Protein AF-K9VNP2-F1 (afdb_monomer)

Radius of gyration: 16.02 Å; Cα contacts (8 Å, |Δi|>4): 17; chains: 1; bounding box: 31×53×22 Å

Foldseek 3Di:
DPDQDLPPPPPPCVPDDDDDDDDDPVVVVVLCVVCVVVVHDSVVSVVNVVSVVVVVVVVVVVVVPDDPDD

Organism: NCBI:txid179408

Structure (mmCIF, N/CA/C/O backbone):
data_AF-K9VNP2-F1
#
_entry.id   AF-K9VNP2-F1
#
loop_
_atom_site.group_PDB
_atom_site.id
_atom_site.type_symbol
_atom_site.label_atom_id
_atom_site.label_alt_id
_atom_site.label_comp_id
_atom_site.label_asym_id
_atom_site.label_entity_id
_atom_site.label_seq_id
_atom_site.pdbx_PDB_ins_code
_atom_site.Cartn_x
_atom_site.Cartn_y
_atom_site.Cartn_z
_atom_site.occupancy
_atom_site.B_iso_or_equiv
_atom_site.auth_seq_id
_atom_site.auth_comp_id
_atom_site.auth_asym_id
_atom_site.auth_atom_id
_atom_site.pdbx_PDB_model_num
ATOM 1 N N . MET A 1 1 ? -14.331 20.952 2.919 1.00 35.56 1 MET A N 1
ATOM 2 C CA . MET A 1 1 ? -13.844 20.289 4.143 1.00 35.56 1 MET A CA 1
ATOM 3 C C . MET A 1 1 ? -13.586 18.833 3.792 1.00 35.56 1 MET A C 1
ATOM 5 O O . MET A 1 1 ? -14.549 18.100 3.621 1.00 35.56 1 MET A O 1
ATOM 9 N N . TYR A 1 2 ? -12.334 18.441 3.553 1.00 39.28 2 TYR A N 1
ATOM 10 C CA . TYR A 1 2 ? -11.984 17.025 3.419 1.00 39.28 2 TYR A CA 1
ATOM 11 C C . TYR A 1 2 ? -11.589 16.549 4.815 1.00 39.28 2 TYR A C 1
ATOM 13 O O . TYR A 1 2 ? -10.610 17.039 5.371 1.00 39.28 2 TYR A O 1
ATOM 21 N N . GLU A 1 3 ? -12.413 15.699 5.424 1.00 40.06 3 GLU A N 1
ATOM 22 C CA . GLU A 1 3 ? -12.116 15.128 6.737 1.00 40.06 3 GLU A CA 1
ATOM 23 C C . GLU A 1 3 ? -10.961 14.134 6.605 1.00 40.06 3 GLU A C 1
ATOM 25 O O . GLU A 1 3 ? -11.066 13.119 5.914 1.00 40.06 3 GLU A O 1
ATOM 30 N N . VAL A 1 4 ? -9.852 14.456 7.269 1.00 44.69 4 VAL A N 1
ATOM 31 C CA . VAL A 1 4 ? -8.674 13.600 7.397 1.00 44.69 4 VAL A CA 1
ATOM 32 C C . VAL A 1 4 ? -9.007 12.506 8.407 1.00 44.69 4 VAL A C 1
ATOM 34 O O . VAL A 1 4 ? -9.074 12.759 9.608 1.00 44.69 4 VAL A O 1
ATOM 37 N N . ASN A 1 5 ? -9.236 11.290 7.918 1.00 45.28 5 ASN A N 1
ATOM 38 C CA . ASN A 1 5 ? -9.358 10.100 8.752 1.00 45.28 5 ASN A CA 1
ATOM 39 C C . ASN A 1 5 ? -8.152 9.196 8.480 1.00 45.28 5 ASN A C 1
ATOM 41 O O . ASN A 1 5 ? -8.115 8.450 7.507 1.00 45.28 5 ASN A O 1
ATOM 45 N N . SER A 1 6 ? -7.179 9.246 9.390 1.00 47.06 6 SER A N 1
ATOM 46 C CA . SER A 1 6 ? -5.963 8.416 9.442 1.00 47.06 6 SER A CA 1
ATOM 47 C C . SER A 1 6 ? -6.230 6.930 9.732 1.00 47.06 6 SER A C 1
ATOM 49 O O . SER A 1 6 ? -5.314 6.113 9.820 1.00 47.06 6 SER A O 1
ATOM 51 N N . GLN A 1 7 ? -7.497 6.546 9.851 1.00 49.62 7 GLN A N 1
ATOM 52 C CA . GLN A 1 7 ? -7.934 5.165 9.771 1.00 49.62 7 GLN A CA 1
ATOM 53 C C . GLN A 1 7 ? -8.354 4.936 8.328 1.00 49.62 7 GLN A C 1
ATOM 55 O O . GLN A 1 7 ? -9.342 5.531 7.906 1.00 49.62 7 GLN A O 1
ATOM 60 N N . LEU A 1 8 ? -7.645 4.070 7.585 1.00 54.62 8 LEU A N 1
ATOM 61 C CA . LEU A 1 8 ? -8.217 3.492 6.367 1.00 54.62 8 LEU A CA 1
ATOM 62 C C . LEU A 1 8 ? -9.617 3.017 6.759 1.00 54.62 8 LEU A C 1
ATOM 64 O O . LEU A 1 8 ? -9.713 2.083 7.568 1.00 54.62 8 LEU A O 1
ATOM 68 N N . PRO A 1 9 ? -10.691 3.663 6.275 1.00 55.22 9 PRO A N 1
ATOM 69 C CA . PRO A 1 9 ? -12.009 3.227 6.656 1.00 55.22 9 PRO A CA 1
ATOM 70 C C . PRO A 1 9 ? -12.100 1.789 6.167 1.00 55.22 9 PRO A C 1
ATOM 72 O O . PRO A 1 9 ? -11.561 1.458 5.105 1.00 55.22 9 PRO A O 1
ATOM 75 N N . ASN A 1 10 ? -12.715 0.914 6.960 1.00 57.59 10 ASN A N 1
ATOM 76 C CA . ASN A 1 10 ? -13.010 -0.450 6.541 1.00 57.59 10 ASN A CA 1
ATOM 77 C C . ASN A 1 10 ? -14.084 -0.382 5.437 1.00 57.59 10 ASN A C 1
ATOM 79 O O . ASN A 1 10 ? -15.251 -0.717 5.635 1.00 57.59 10 ASN A O 1
ATOM 83 N N . LEU A 1 11 ? -13.708 0.204 4.297 1.00 61.19 11 LEU A N 1
ATOM 84 C CA . LEU A 1 11 ? -14.543 0.431 3.145 1.00 61.19 11 LEU A CA 1
ATOM 85 C C . LEU A 1 11 ? -14.730 -0.938 2.516 1.00 61.19 11 LEU A C 1
ATOM 87 O O . LEU A 1 11 ? -13.743 -1.597 2.175 1.00 61.19 11 LEU A O 1
ATOM 91 N N . PRO A 1 12 ? -15.980 -1.385 2.338 1.00 67.56 12 PRO A N 1
ATOM 92 C CA . PRO A 1 12 ? -16.216 -2.641 1.660 1.00 67.56 12 PRO A CA 1
ATOM 93 C C . PRO A 1 12 ? -15.582 -2.560 0.268 1.00 67.56 12 PRO A C 1
ATOM 95 O O . PRO A 1 12 ? -15.701 -1.533 -0.399 1.00 67.56 12 PRO A O 1
ATOM 98 N N . ALA A 1 13 ? -14.931 -3.639 -0.178 1.00 67.50 13 ALA A N 1
ATOM 99 C CA . ALA A 1 13 ? -14.121 -3.661 -1.403 1.00 67.50 13 ALA A CA 1
ATOM 100 C C . ALA A 1 13 ? -14.850 -3.117 -2.650 1.00 67.50 13 ALA A C 1
ATOM 102 O O . ALA A 1 13 ? -14.218 -2.556 -3.538 1.00 67.50 13 ALA A O 1
ATOM 103 N N . LYS A 1 14 ? -16.189 -3.202 -2.679 1.00 74.25 14 LYS A N 1
ATOM 104 C CA . LYS A 1 14 ? -17.067 -2.601 -3.701 1.00 74.25 14 LYS A CA 1
ATOM 105 C C . LYS A 1 14 ? -16.922 -1.079 -3.870 1.00 74.25 14 LYS A C 1
ATOM 107 O O . LYS A 1 14 ? -17.278 -0.555 -4.917 1.00 74.25 14 LYS A O 1
ATOM 112 N N . ASN A 1 15 ? -16.428 -0.380 -2.850 1.00 80.62 15 ASN A N 1
ATOM 113 C CA . ASN A 1 15 ? -16.218 1.068 -2.849 1.00 80.62 15 ASN A CA 1
ATOM 114 C C . ASN A 1 15 ? -14.763 1.449 -3.178 1.00 80.62 15 ASN A C 1
ATOM 116 O O . ASN A 1 15 ? -14.452 2.635 -3.269 1.00 80.62 15 ASN A O 1
ATOM 120 N N . LEU A 1 16 ? -13.868 0.468 -3.342 1.00 81.94 16 LEU A N 1
ATOM 121 C CA . LEU A 1 16 ? -12.477 0.700 -3.722 1.00 81.94 16 LEU A CA 1
ATOM 122 C C . LEU A 1 16 ? -12.345 0.692 -5.248 1.00 81.94 16 LEU A C 1
ATOM 124 O O . LEU A 1 16 ? -12.941 -0.134 -5.939 1.00 81.94 16 LEU A O 1
ATOM 128 N N . LYS A 1 17 ? -11.527 1.598 -5.788 1.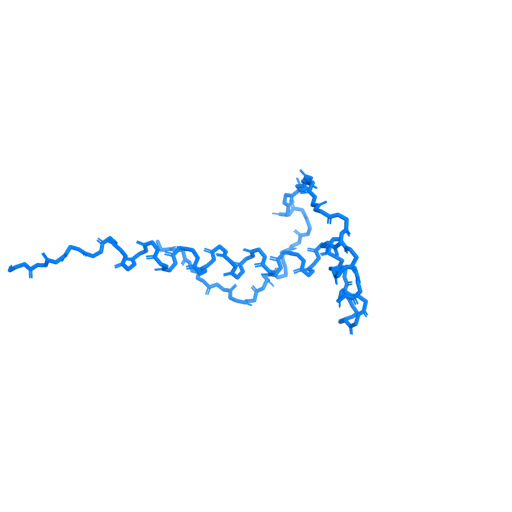00 86.25 17 LYS A N 1
ATOM 129 C CA . LYS A 1 17 ? -11.166 1.595 -7.210 1.00 86.25 17 LYS A CA 1
ATOM 130 C C . LYS A 1 17 ? -9.875 0.808 -7.410 1.00 86.25 17 LYS A C 1
ATOM 132 O O . LYS A 1 17 ? -8.875 1.082 -6.752 1.00 86.25 17 LYS A O 1
ATOM 137 N N . ARG A 1 18 ? -9.877 -0.143 -8.349 1.00 87.69 18 ARG A N 1
ATOM 138 C CA . ARG A 1 18 ? -8.650 -0.831 -8.771 1.00 87.69 18 ARG A CA 1
ATOM 139 C C . ARG A 1 18 ? -7.799 0.126 -9.601 1.00 87.69 18 ARG A C 1
ATOM 141 O O . ARG A 1 18 ? -8.272 0.668 -10.595 1.00 87.69 18 ARG A O 1
ATOM 148 N N . VAL A 1 19 ? -6.540 0.280 -9.210 1.00 87.69 19 VAL A N 1
ATOM 149 C CA . VAL A 1 19 ? -5.538 1.068 -9.932 1.00 87.69 19 VAL A CA 1
ATOM 150 C C . VAL A 1 19 ? -4.388 0.145 -10.320 1.00 87.69 19 VAL A C 1
ATOM 152 O O . VAL A 1 19 ? -4.041 -0.778 -9.584 1.00 87.69 19 VAL A O 1
ATOM 155 N N . THR A 1 20 ? -3.813 0.357 -11.499 1.00 91.88 20 THR A N 1
ATOM 156 C CA . THR A 1 20 ? -2.611 -0.348 -11.954 1.00 91.88 20 THR A CA 1
ATOM 157 C C . THR A 1 20 ? -1.585 0.696 -12.351 1.00 91.88 20 THR A C 1
ATOM 159 O O . THR A 1 20 ? -1.884 1.585 -13.142 1.00 91.88 20 THR A O 1
ATOM 162 N N . SER A 1 21 ? -0.401 0.608 -11.755 1.00 90.56 21 SER A N 1
ATOM 163 C CA . SER A 1 21 ? 0.710 1.522 -11.995 1.00 90.56 21 SER A CA 1
ATOM 164 C C . SER A 1 21 ? 2.016 0.738 -11.998 1.00 90.56 21 SER A C 1
ATOM 166 O O . SER A 1 21 ? 2.090 -0.354 -11.430 1.00 90.56 21 SER A O 1
ATOM 168 N N . TYR A 1 22 ? 3.037 1.304 -12.631 1.00 95.62 22 TYR A N 1
ATOM 169 C CA . TYR A 1 22 ? 4.385 0.755 -12.628 1.00 95.62 22 TYR A CA 1
ATOM 170 C C . TYR A 1 22 ? 5.194 1.354 -11.480 1.00 95.62 22 TYR A C 1
ATOM 172 O O . TYR A 1 22 ? 5.103 2.548 -11.197 1.00 95.62 22 TYR A O 1
ATOM 180 N N . VAL A 1 23 ? 6.016 0.522 -10.845 1.00 94.19 23 VAL A N 1
ATOM 181 C CA . VA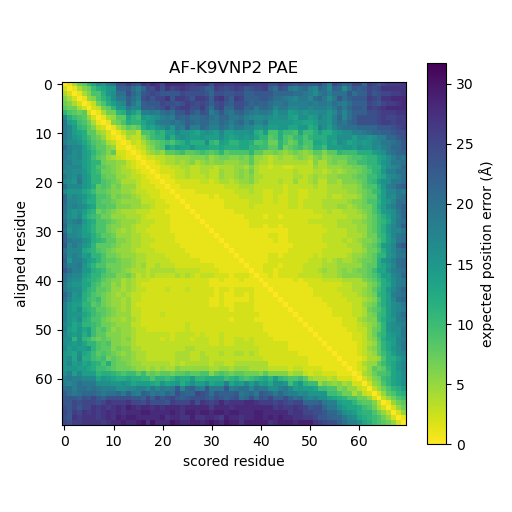L A 1 23 ? 6.971 0.931 -9.809 1.00 94.19 23 VAL A CA 1
ATOM 182 C C . VAL A 1 23 ? 8.346 0.334 -10.115 1.00 94.19 23 VAL A C 1
ATOM 184 O O . VAL A 1 23 ? 8.418 -0.718 -10.758 1.00 94.19 23 VAL A O 1
ATOM 187 N N . PRO A 1 24 ? 9.448 0.963 -9.668 1.00 97.56 24 PRO A N 1
ATOM 188 C CA . PRO A 1 24 ? 10.773 0.363 -9.773 1.00 97.56 24 PRO A CA 1
ATOM 189 C C . PRO A 1 24 ? 10.820 -1.021 -9.096 1.00 97.56 24 PRO A C 1
ATOM 191 O O . PRO A 1 24 ? 10.269 -1.161 -8.001 1.00 97.56 24 PRO A O 1
ATOM 194 N N . PRO A 1 25 ? 11.520 -2.025 -9.663 1.00 96.81 25 PRO A N 1
ATOM 195 C CA . PRO A 1 25 ? 11.567 -3.377 -9.092 1.00 96.81 25 PRO A CA 1
ATOM 196 C C . PRO A 1 25 ? 12.045 -3.418 -7.637 1.00 96.81 25 PRO A C 1
ATOM 198 O O . PRO A 1 25 ? 11.483 -4.130 -6.813 1.00 96.81 25 PRO A O 1
ATOM 201 N N . ASN A 1 26 ? 13.039 -2.591 -7.293 1.00 97.12 26 ASN A N 1
ATOM 202 C CA . ASN A 1 26 ? 13.523 -2.489 -5.918 1.00 97.12 26 ASN A CA 1
ATOM 203 C C . ASN A 1 26 ? 12.430 -2.003 -4.952 1.00 97.12 26 ASN A C 1
ATOM 205 O O . ASN A 1 26 ? 12.295 -2.528 -3.853 1.00 97.12 26 ASN A O 1
ATOM 209 N N . ALA A 1 27 ? 11.619 -1.029 -5.375 1.00 95.31 27 ALA A N 1
ATOM 210 C CA . ALA A 1 27 ? 10.523 -0.525 -4.557 1.00 95.31 27 ALA A CA 1
ATOM 211 C C . ALA A 1 27 ? 9.442 -1.595 -4.356 1.00 95.31 27 ALA A C 1
ATOM 213 O O . ALA A 1 27 ? 8.924 -1.726 -3.253 1.00 95.31 27 ALA A O 1
ATOM 214 N N . TYR A 1 28 ? 9.142 -2.391 -5.390 1.00 95.69 28 TYR A N 1
ATOM 215 C CA . TYR A 1 28 ? 8.221 -3.521 -5.260 1.00 95.69 28 TYR A CA 1
ATOM 216 C C . TYR A 1 28 ? 8.697 -4.520 -4.196 1.00 95.69 28 TYR A C 1
ATOM 218 O O . TYR A 1 28 ? 7.924 -4.857 -3.306 1.00 95.69 28 TYR A O 1
ATOM 226 N N . ASN A 1 29 ? 9.968 -4.933 -4.240 1.00 97.31 29 ASN A N 1
ATOM 227 C CA . ASN A 1 29 ? 10.515 -5.901 -3.281 1.00 97.31 29 ASN A CA 1
ATOM 228 C C . ASN A 1 29 ? 10.430 -5.387 -1.837 1.00 97.31 29 ASN A C 1
ATOM 230 O O . ASN A 1 29 ? 9.976 -6.104 -0.951 1.00 97.31 29 ASN A O 1
ATOM 234 N N . VAL A 1 30 ? 10.790 -4.118 -1.614 1.00 97.56 30 VAL A N 1
ATOM 235 C CA . VAL A 1 30 ? 10.687 -3.485 -0.290 1.00 97.56 30 VAL A CA 1
ATOM 236 C C . VAL A 1 30 ? 9.238 -3.460 0.206 1.00 97.56 30 VAL A C 1
ATOM 238 O O . VAL A 1 30 ? 8.982 -3.780 1.365 1.00 97.56 30 VAL A O 1
ATOM 241 N N . LEU A 1 31 ? 8.281 -3.107 -0.659 1.00 96.12 31 LEU A N 1
ATOM 242 C CA . LEU A 1 31 ? 6.858 -3.089 -0.304 1.00 96.12 31 LEU A CA 1
ATOM 243 C C . LEU A 1 31 ? 6.314 -4.495 -0.024 1.00 96.12 31 LEU A C 1
ATOM 245 O O . LEU A 1 31 ? 5.480 -4.661 0.863 1.00 96.12 31 LEU A O 1
ATOM 249 N N . GLU A 1 32 ? 6.771 -5.501 -0.767 1.00 97.12 32 GLU A N 1
ATOM 250 C CA . GLU A 1 32 ? 6.371 -6.891 -0.564 1.00 97.12 32 GLU A CA 1
ATOM 251 C C . GLU A 1 32 ? 6.883 -7.432 0.777 1.00 97.12 32 GLU A C 1
ATOM 253 O O . GLU A 1 32 ? 6.114 -8.024 1.537 1.00 97.12 32 GLU A O 1
ATOM 258 N N . ASP A 1 33 ? 8.151 -7.189 1.103 1.00 98.06 33 ASP A N 1
ATOM 259 C CA . ASP A 1 33 ? 8.744 -7.646 2.360 1.00 98.06 33 ASP A CA 1
ATOM 260 C C . ASP A 1 33 ? 8.163 -6.917 3.571 1.00 98.06 33 ASP A C 1
ATOM 262 O O . ASP A 1 33 ? 7.871 -7.550 4.587 1.00 98.06 33 ASP A O 1
ATOM 266 N N . TRP A 1 34 ? 7.904 -5.614 3.452 1.00 97.38 34 TRP A N 1
ATOM 267 C CA . TRP A 1 34 ? 7.219 -4.859 4.499 1.00 97.38 34 TRP A CA 1
ATOM 268 C C . TRP A 1 34 ? 5.793 -5.386 4.726 1.00 97.38 34 TRP A C 1
ATOM 270 O O . TRP A 1 34 ? 5.391 -5.627 5.865 1.00 97.38 34 TRP A O 1
ATOM 280 N N . ALA A 1 35 ? 5.040 -5.668 3.659 1.00 95.75 35 ALA A N 1
ATOM 281 C CA . ALA A 1 35 ? 3.694 -6.224 3.786 1.00 95.75 35 ALA A CA 1
ATOM 282 C C . ALA A 1 35 ? 3.692 -7.589 4.504 1.00 95.75 35 ALA A C 1
ATOM 284 O O . ALA A 1 35 ? 2.833 -7.827 5.354 1.00 95.75 35 ALA A O 1
ATOM 285 N N . LYS A 1 36 ? 4.685 -8.451 4.228 1.00 96.31 36 LYS A N 1
ATOM 286 C CA . LYS A 1 36 ? 4.874 -9.729 4.942 1.00 96.31 36 LYS A CA 1
ATOM 287 C C . LYS A 1 36 ? 5.169 -9.520 6.429 1.00 96.31 36 LYS A C 1
ATOM 289 O O . LYS A 1 36 ? 4.614 -10.236 7.255 1.00 96.31 36 LYS A O 1
ATOM 294 N N . GLN A 1 37 ? 6.027 -8.556 6.772 1.00 96.56 37 GLN A N 1
ATOM 295 C CA . GLN A 1 37 ? 6.386 -8.261 8.167 1.00 96.56 37 GLN A CA 1
ATOM 296 C C . GLN A 1 37 ? 5.183 -7.8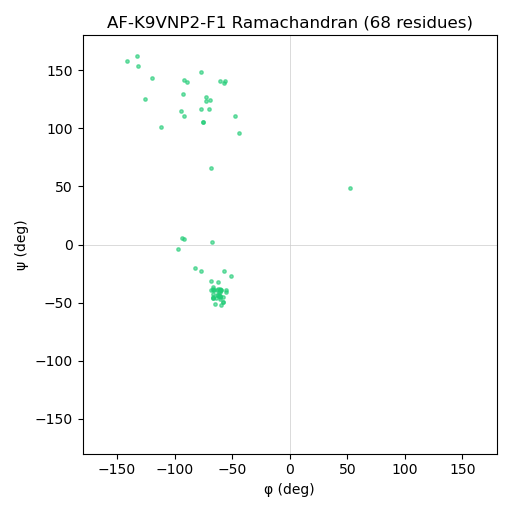01 9.003 1.00 96.56 37 GLN A C 1
ATOM 298 O O . GLN A 1 37 ? 5.123 -8.103 10.192 1.00 96.56 37 GLN A O 1
ATOM 303 N N . GLU A 1 38 ? 4.221 -7.105 8.391 1.00 94.69 38 GLU A N 1
ATOM 304 C CA . GLU A 1 38 ? 3.006 -6.622 9.064 1.00 94.69 38 GLU A CA 1
ATOM 305 C C . GLU A 1 38 ? 1.792 -7.562 8.948 1.00 94.69 38 GLU A C 1
ATOM 307 O O . GLU A 1 38 ? 0.703 -7.182 9.383 1.00 94.69 38 GLU A O 1
ATOM 312 N N . ASP A 1 39 ? 1.950 -8.756 8.363 1.00 94.94 39 ASP A N 1
ATOM 313 C CA . ASP A 1 39 ? 0.853 -9.696 8.0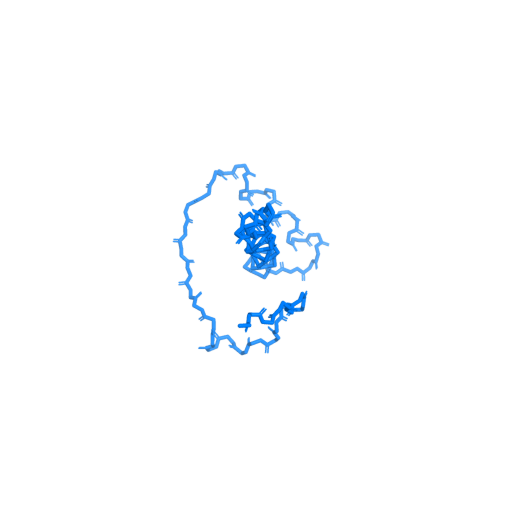68 1.00 94.94 39 ASP A CA 1
ATOM 314 C C . ASP A 1 39 ? -0.305 -9.034 7.287 1.00 94.94 39 ASP A C 1
ATOM 316 O O . ASP A 1 39 ? -1.485 -9.090 7.647 1.00 94.94 39 ASP A O 1
ATOM 320 N N . ARG A 1 40 ? 0.042 -8.315 6.211 1.00 89.81 40 ARG A N 1
ATOM 321 C CA . ARG A 1 40 ? -0.901 -7.547 5.382 1.00 89.81 40 ARG A CA 1
ATOM 322 C C . ARG A 1 40 ? -0.687 -7.797 3.897 1.00 89.81 40 ARG A C 1
ATOM 324 O O . ARG A 1 40 ? 0.361 -8.240 3.443 1.00 89.81 40 ARG A O 1
ATOM 331 N N . THR A 1 41 ? -1.698 -7.460 3.097 1.00 93.12 41 THR A N 1
ATOM 332 C CA . THR A 1 41 ? -1.552 -7.463 1.636 1.00 93.12 41 THR A CA 1
ATOM 333 C C . THR A 1 41 ? -0.784 -6.230 1.166 1.00 93.12 41 THR A C 1
ATOM 335 O O . THR A 1 41 ? -0.935 -5.141 1.726 1.00 93.12 41 THR A O 1
ATOM 338 N N . VAL A 1 42 ? -0.030 -6.365 0.069 1.00 93.25 42 VAL A N 1
ATOM 339 C CA . VAL A 1 42 ? 0.673 -5.235 -0.569 1.00 93.25 42 VAL A CA 1
ATOM 340 C C . VAL A 1 42 ? -0.298 -4.100 -0.906 1.00 93.25 42 VAL A C 1
ATOM 342 O O . VAL A 1 42 ? -0.000 -2.935 -0.667 1.00 93.25 42 VAL A O 1
ATOM 345 N N . SER A 1 43 ? -1.502 -4.419 -1.393 1.00 90.81 43 SER A N 1
ATOM 346 C CA . SER A 1 43 ? -2.530 -3.412 -1.683 1.00 90.81 43 SER A CA 1
ATOM 347 C C . SER A 1 43 ? -2.986 -2.653 -0.436 1.00 90.81 43 SER A C 1
ATOM 349 O O . SER A 1 43 ? -3.210 -1.447 -0.514 1.00 90.81 43 SER A O 1
ATOM 351 N N . ASN A 1 44 ? -3.113 -3.332 0.709 1.00 90.50 44 ASN A N 1
ATOM 352 C CA . ASN A 1 44 ? -3.474 -2.680 1.964 1.00 90.50 44 ASN A CA 1
ATOM 353 C C . ASN A 1 44 ? -2.360 -1.737 2.443 1.00 90.50 44 ASN A C 1
ATOM 355 O O . ASN A 1 44 ? -2.653 -0.589 2.768 1.00 90.50 44 ASN A O 1
ATOM 359 N N . LEU A 1 45 ? -1.102 -2.191 2.418 1.00 93.19 45 LEU A N 1
ATOM 360 C CA . LEU A 1 45 ? 0.057 -1.374 2.787 1.00 93.19 45 LEU A CA 1
ATOM 361 C C . LEU A 1 45 ? 0.175 -0.131 1.894 1.00 93.19 45 LEU A C 1
ATOM 363 O O . LEU A 1 45 ? 0.214 0.993 2.391 1.00 93.19 45 LEU A O 1
ATOM 367 N N . VAL A 1 46 ? 0.161 -0.321 0.572 1.00 93.25 46 VAL A N 1
ATOM 368 C CA . VAL A 1 46 ? 0.277 0.779 -0.397 1.00 93.25 46 VAL A CA 1
ATOM 369 C C . VAL A 1 46 ? -0.871 1.773 -0.242 1.00 93.25 46 VAL A C 1
ATOM 371 O O . VAL A 1 46 ? -0.639 2.977 -0.311 1.00 93.25 46 VAL A O 1
ATOM 374 N N . SER A 1 47 ? -2.094 1.303 0.024 1.00 90.00 47 SER A N 1
ATOM 375 C CA . SER A 1 47 ? -3.226 2.200 0.267 1.00 90.00 47 SER A CA 1
ATOM 376 C C . SER A 1 47 ? -2.989 3.124 1.462 1.00 90.00 47 SER A C 1
ATOM 378 O O . SER A 1 47 ? -3.353 4.290 1.372 1.00 90.00 47 SER A O 1
ATOM 380 N N . ARG A 1 48 ? -2.373 2.643 2.554 1.00 89.81 48 ARG A N 1
ATOM 381 C CA . ARG A 1 48 ? -2.048 3.481 3.727 1.00 89.81 48 ARG A CA 1
ATOM 382 C C . ARG A 1 48 ? -1.029 4.552 3.373 1.00 89.81 48 ARG A C 1
ATOM 384 O O . ARG A 1 48 ? -1.286 5.728 3.594 1.00 89.81 48 ARG A O 1
ATOM 391 N N . ILE A 1 49 ? 0.080 4.135 2.761 1.00 93.12 49 ILE A N 1
ATOM 392 C CA . ILE A 1 49 ? 1.181 5.027 2.378 1.00 93.12 49 ILE A CA 1
ATOM 393 C C . ILE A 1 49 ? 0.673 6.134 1.446 1.00 93.12 49 ILE A C 1
ATOM 395 O O . ILE A 1 49 ? 0.987 7.307 1.634 1.00 93.12 49 ILE A O 1
ATOM 399 N N . VAL A 1 50 ? -0.135 5.773 0.444 1.00 91.94 50 VAL A N 1
ATOM 400 C CA . VAL A 1 50 ? -0.699 6.741 -0.505 1.00 91.94 50 VAL A CA 1
ATOM 401 C C . VAL A 1 50 ? -1.683 7.686 0.184 1.00 91.94 50 VAL A C 1
ATOM 403 O O . VAL A 1 50 ? -1.623 8.883 -0.079 1.00 91.94 50 VAL A O 1
ATOM 406 N N . SER A 1 51 ? -2.556 7.188 1.066 1.00 89.12 51 SER A N 1
ATOM 407 C CA . SER A 1 51 ? -3.470 8.040 1.839 1.00 89.12 51 SER A CA 1
ATOM 408 C C . SER A 1 51 ? -2.712 9.068 2.680 1.00 89.12 51 SER A C 1
ATOM 410 O O . SER A 1 51 ? -2.981 10.259 2.557 1.00 89.12 51 SER A O 1
ATOM 412 N N . GLU A 1 52 ? -1.704 8.637 3.441 1.00 90.44 52 GLU A N 1
ATOM 413 C CA . GLU A 1 52 ? -0.874 9.529 4.262 1.00 90.44 52 GLU A CA 1
ATOM 414 C C . GLU A 1 52 ? -0.139 10.579 3.410 1.00 90.44 52 GLU A C 1
ATOM 416 O O . GLU A 1 52 ? -0.080 11.757 3.771 1.00 90.44 52 GLU A O 1
ATOM 421 N N . ALA A 1 53 ? 0.385 10.184 2.245 1.00 91.50 53 ALA A N 1
ATOM 422 C CA . ALA A 1 53 ? 1.053 11.102 1.325 1.00 91.50 53 ALA A CA 1
ATOM 423 C C . ALA A 1 53 ? 0.089 12.133 0.708 1.00 91.50 53 ALA A C 1
ATOM 425 O O . ALA A 1 53 ? 0.463 13.297 0.540 1.00 91.50 53 ALA A O 1
ATOM 426 N N . VAL A 1 54 ? -1.142 11.728 0.380 1.00 90.19 54 VAL A N 1
ATOM 427 C CA . VAL A 1 54 ? -2.189 12.632 -0.123 1.00 90.19 54 VAL A CA 1
ATOM 428 C C . VAL A 1 54 ? -2.605 13.622 0.960 1.00 90.19 54 VAL A C 1
ATOM 430 O O . VAL A 1 54 ? -2.661 14.819 0.681 1.00 90.19 54 VAL A O 1
ATOM 433 N N . ASP A 1 55 ? -2.826 13.159 2.190 1.00 88.75 55 ASP A N 1
ATOM 434 C CA . ASP A 1 55 ? -3.176 14.026 3.319 1.00 88.75 55 ASP A CA 1
ATOM 435 C C . ASP A 1 55 ? -2.068 15.055 3.586 1.00 88.75 55 ASP A C 1
ATOM 437 O O . ASP A 1 55 ? -2.338 16.253 3.701 1.00 88.75 55 ASP A O 1
ATOM 441 N N . ALA A 1 56 ? -0.803 14.620 3.587 1.00 91.25 56 ALA A N 1
ATOM 442 C CA . ALA A 1 56 ? 0.347 15.509 3.745 1.00 91.25 56 ALA A CA 1
ATOM 443 C C . ALA A 1 56 ? 0.469 16.530 2.598 1.00 91.25 56 ALA A C 1
ATOM 445 O O . ALA A 1 56 ? 0.807 17.693 2.833 1.00 91.25 56 ALA A O 1
ATOM 446 N N . TYR A 1 57 ? 0.188 16.117 1.358 1.00 91.31 57 TYR A N 1
ATOM 447 C CA . TYR A 1 57 ? 0.171 17.014 0.202 1.00 91.31 57 TYR A CA 1
ATOM 448 C C . TYR A 1 57 ? -0.933 18.075 0.319 1.00 91.31 57 TYR A C 1
ATOM 450 O O . TYR A 1 57 ? -0.677 19.262 0.108 1.00 91.31 57 TYR A O 1
ATOM 458 N N . LEU A 1 58 ? -2.148 17.669 0.699 1.00 89.81 58 LEU A N 1
ATOM 459 C CA . LEU A 1 58 ? -3.281 18.579 0.877 1.00 89.81 58 LEU A CA 1
ATOM 460 C C . LEU A 1 58 ? -3.057 19.560 2.036 1.00 89.81 58 LEU A C 1
ATOM 462 O O . LEU A 1 58 ? -3.387 20.743 1.906 1.00 89.81 58 LEU A O 1
ATOM 466 N N . ALA A 1 59 ? -2.457 19.100 3.136 1.00 89.62 59 ALA A N 1
ATOM 467 C CA . ALA A 1 59 ? -2.103 19.956 4.265 1.00 89.62 59 ALA A CA 1
ATOM 468 C C . ALA A 1 59 ? -1.120 21.063 3.849 1.00 89.62 59 ALA A C 1
ATOM 470 O O . ALA A 1 59 ? -1.373 22.234 4.124 1.00 89.62 59 ALA A O 1
ATOM 471 N N . LYS A 1 60 ? -0.054 20.712 3.111 1.00 85.69 60 LYS A N 1
ATOM 472 C CA . LYS A 1 60 ? 0.929 21.685 2.600 1.00 85.69 60 LYS A CA 1
ATOM 473 C C . LYS A 1 60 ? 0.307 22.709 1.657 1.00 85.69 60 LYS A C 1
ATOM 475 O O . LYS A 1 60 ? 0.564 23.901 1.791 1.00 85.69 60 LYS A O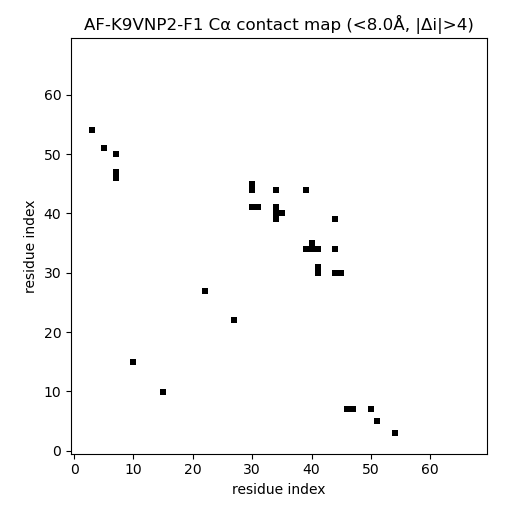 1
ATOM 480 N N . LYS A 1 61 ? -0.547 22.251 0.742 1.00 81.75 61 LYS A N 1
ATOM 481 C CA . LYS A 1 61 ? -1.242 23.141 -0.191 1.00 81.75 61 LYS A CA 1
ATOM 482 C C . LYS A 1 61 ? -2.107 24.174 0.541 1.00 81.75 61 LYS A C 1
ATOM 484 O O . L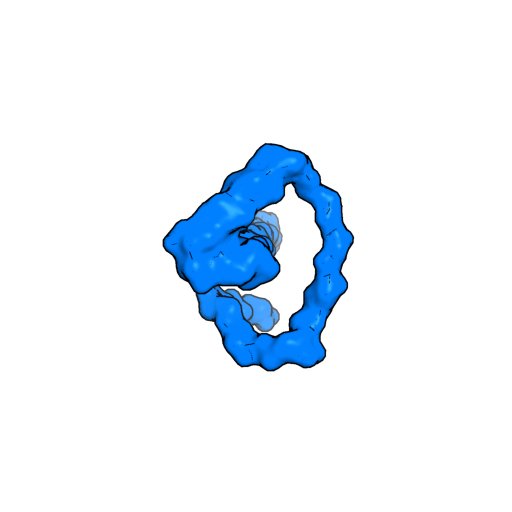YS A 1 61 ? -2.124 25.336 0.169 1.00 81.75 61 LYS A O 1
ATOM 489 N N . THR A 1 62 ? -2.777 23.766 1.617 1.00 68.38 62 THR A N 1
ATOM 490 C CA . THR A 1 62 ? -3.645 24.663 2.398 1.00 68.38 62 THR A CA 1
ATOM 491 C C . THR A 1 62 ? -2.847 25.743 3.141 1.00 68.38 62 THR A C 1
ATOM 493 O O . THR A 1 62 ? -3.336 26.855 3.292 1.00 68.38 62 THR A O 1
ATOM 496 N N . THR A 1 63 ? -1.612 25.453 3.565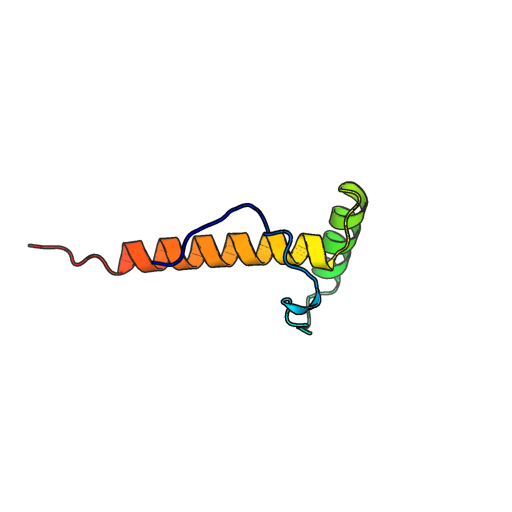 1.00 62.25 63 THR A N 1
ATOM 497 C CA . THR A 1 63 ? -0.719 26.440 4.206 1.00 62.25 63 THR A CA 1
ATOM 498 C C . THR A 1 63 ? -0.050 27.415 3.236 1.00 62.25 63 THR A C 1
ATOM 500 O O . THR A 1 63 ? 0.358 28.490 3.658 1.00 62.25 63 THR A O 1
ATOM 503 N N . GLU A 1 64 ? 0.083 27.064 1.955 1.00 60.00 64 GLU A N 1
ATOM 504 C CA . GLU A 1 64 ? 0.647 27.958 0.928 1.00 60.00 64 GLU A CA 1
ATOM 505 C C . GLU A 1 64 ? -0.395 28.947 0.372 1.00 60.00 64 GLU A C 1
ATOM 507 O O . GLU A 1 64 ? -0.022 29.997 -0.146 1.00 60.00 64 GLU A O 1
ATOM 512 N N . ASP A 1 65 ? -1.688 28.642 0.524 1.00 56.09 65 ASP A N 1
ATOM 513 C CA . ASP A 1 65 ? -2.809 29.461 0.046 1.00 56.09 65 ASP A CA 1
ATOM 514 C C . ASP A 1 65 ? -3.336 30.478 1.095 1.00 56.09 65 ASP A C 1
ATOM 516 O O . ASP A 1 65 ? -4.315 31.176 0.818 1.00 56.09 65 ASP A O 1
ATOM 520 N N . GLU A 1 66 ? -2.717 30.625 2.281 1.00 50.28 66 GLU A N 1
ATOM 521 C CA . GLU A 1 66 ? -3.024 31.761 3.172 1.00 50.28 66 GLU A CA 1
ATOM 522 C C . GLU A 1 66 ? -2.345 33.047 2.656 1.00 50.28 66 GLU A C 1
ATOM 524 O O . GLU A 1 66 ? -1.112 33.130 2.628 1.00 50.28 66 GLU A O 1
ATOM 529 N N . PRO A 1 67 ? -3.105 34.088 2.256 1.00 51.09 67 PRO A N 1
ATOM 530 C CA . PRO A 1 67 ? -2.511 35.347 1.855 1.00 51.09 67 PRO A CA 1
ATOM 531 C C . PRO A 1 67 ? -1.912 36.024 3.084 1.00 51.09 67 PRO A C 1
ATOM 533 O O . PRO A 1 67 ? -2.609 36.318 4.058 1.00 51.09 67 PRO A O 1
ATOM 536 N N . SER A 1 68 ? -0.619 36.329 2.985 1.00 50.94 68 SER A N 1
ATOM 537 C CA . SER A 1 68 ? 0.044 37.384 3.746 1.00 50.94 68 SER A CA 1
ATOM 538 C C . SER A 1 68 ? -0.844 38.631 3.737 1.00 50.94 68 SER A C 1
ATOM 540 O O . SER A 1 68 ? -0.842 39.401 2.776 1.00 50.94 68 SER A O 1
ATOM 542 N N . SER A 1 69 ? -1.640 38.808 4.789 1.00 46.12 69 SER A N 1
ATOM 543 C CA . SER A 1 69 ? -2.361 40.049 5.036 1.00 46.12 69 SER A CA 1
ATOM 544 C C . SER A 1 69 ? -1.332 41.053 5.546 1.00 46.12 69 SER A C 1
ATOM 546 O O . SER A 1 69 ? -0.832 40.913 6.660 1.00 46.12 69 SER A O 1
ATOM 548 N N . ASN A 1 70 ? -0.962 41.992 4.671 1.00 46.53 70 ASN A N 1
ATOM 549 C CA . ASN A 1 70 ? -0.336 43.258 5.056 1.00 46.53 70 ASN A CA 1
ATOM 550 C C . ASN A 1 70 ? -1.301 44.100 5.894 1.00 46.53 70 ASN A C 1
ATOM 552 O O . ASN A 1 70 ? -2.518 44.052 5.598 1.00 46.53 70 ASN A O 1
#

Sequence (70 aa):
MYEVNSQLPNLPAKNLKRVTSYVPPNAYNVLEDWAKQEDRTVSNLV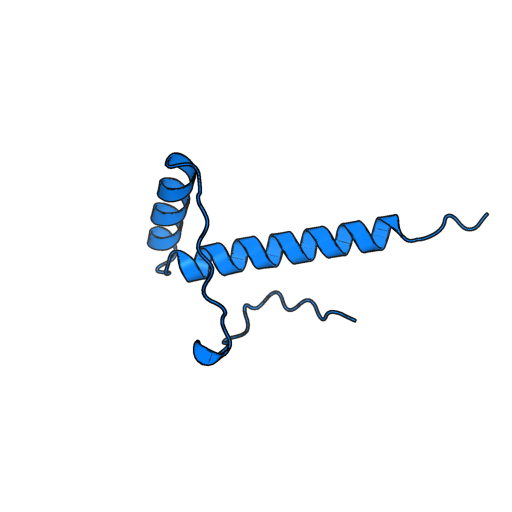SRIVSEAVDAYLAKKTTEDEPSSN

InterPro domains:
  IPR012869 CopG-like ribbon-helix-helix domain [PF07878] (17-56)

Secondary structure (DSSP, 8-state):
-----SS-----GGGPPP------HHHHHHHHHHHHHTT--HHHHHHHHHHHHHHHHHHHHHHHSS----

Nearest PDB structures (foldseek):
  1bdv-assembly1_B  TM=7.859E-01  e=5.546E-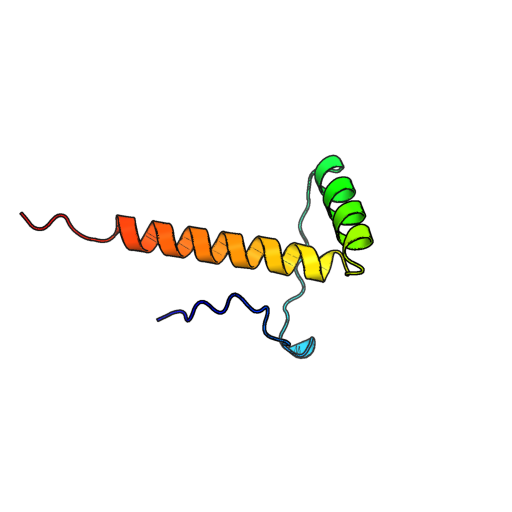01  Lederbergvirus P22

Mean predicted aligned error: 9.73 Å

Solvent-accessible surface area (backbone atoms only — not comparable to full-atom values): 4622 Å² total; per-residue (Å²): 137,83,84,87,64,96,55,82,69,91,64,59,72,91,79,59,82,91,81,87,82,90,73,60,69,67,59,50,52,53,47,49,54,50,14,59,77,69,78,47,52,51,70,60,51,52,51,50,57,51,49,55,51,50,52,53,50,54,54,53,53,59,67,71,70,60,76,84,79,126

pLDDT: mean 79.43, std 19.32, range [35.56, 98.06]